Protein AF-A0A0V1G1T4-F1 (afdb_monomer)

Structure (mmCIF, N/CA/C/O backbone):
data_AF-A0A0V1G1T4-F1
#
_entry.id   AF-A0A0V1G1T4-F1
#
loop_
_atom_site.group_PDB
_atom_site.id
_atom_site.type_symbol
_atom_site.label_atom_id
_atom_site.label_alt_id
_atom_site.label_comp_id
_atom_site.label_asym_id
_atom_site.label_entity_id
_atom_site.label_seq_id
_atom_site.pdbx_PDB_ins_code
_atom_site.Cartn_x
_atom_site.Cartn_y
_atom_site.Cartn_z
_atom_site.occupancy
_atom_site.B_iso_or_equiv
_atom_site.auth_seq_id
_atom_site.auth_comp_id
_atom_site.auth_asym_id
_atom_site.auth_atom_id
_atom_site.pdbx_PDB_model_num
ATOM 1 N N . MET A 1 1 ? -15.517 -6.014 -22.931 1.00 32.91 1 MET A N 1
ATOM 2 C CA . MET A 1 1 ? -14.103 -5.601 -23.048 1.00 32.91 1 MET A CA 1
ATOM 3 C C . MET A 1 1 ? -13.660 -5.221 -21.646 1.00 32.91 1 MET A C 1
ATOM 5 O O . MET A 1 1 ? -14.160 -4.240 -21.117 1.00 32.91 1 MET A O 1
ATOM 9 N N . GLN A 1 2 ? -12.909 -6.099 -20.985 1.00 43.91 2 GLN A N 1
ATOM 10 C CA . GLN A 1 2 ? -12.588 -5.994 -19.559 1.00 43.91 2 GLN A CA 1
ATOM 11 C C . GLN A 1 2 ? -11.430 -5.001 -19.410 1.00 43.91 2 GLN A C 1
ATOM 13 O O . GLN A 1 2 ? -10.362 -5.218 -19.978 1.00 43.91 2 GLN A O 1
ATOM 18 N N . LEU A 1 3 ? -11.676 -3.860 -18.762 1.00 47.34 3 LEU A N 1
ATOM 19 C CA . LEU A 1 3 ? -10.659 -2.831 -18.551 1.00 47.34 3 LEU A CA 1
ATOM 20 C C . LEU A 1 3 ? -9.730 -3.281 -17.422 1.00 47.34 3 LEU A C 1
ATOM 22 O O . LEU A 1 3 ? -10.112 -3.244 -16.257 1.00 47.34 3 LEU A O 1
ATOM 26 N N . PHE A 1 4 ? -8.510 -3.684 -17.769 1.00 53.72 4 PHE A N 1
ATOM 27 C CA . PHE A 1 4 ? -7.406 -3.692 -16.816 1.00 53.72 4 PHE A CA 1
ATOM 28 C C . PHE A 1 4 ? -7.151 -2.244 -16.399 1.00 53.72 4 PHE A C 1
ATOM 30 O O . PHE A 1 4 ? -6.792 -1.419 -17.243 1.00 53.72 4 PHE A O 1
ATOM 37 N N . ILE A 1 5 ? -7.347 -1.916 -15.123 1.00 62.19 5 ILE A N 1
ATOM 38 C CA . ILE A 1 5 ? -6.877 -0.636 -14.597 1.00 62.19 5 ILE A CA 1
ATOM 39 C C . ILE A 1 5 ? -5.450 -0.873 -14.125 1.00 62.19 5 ILE A C 1
ATOM 41 O O . ILE A 1 5 ? -5.195 -1.369 -13.028 1.00 62.19 5 ILE A O 1
ATOM 45 N N . VAL A 1 6 ? -4.511 -0.578 -15.017 1.00 62.75 6 VAL A N 1
ATOM 46 C CA . VAL A 1 6 ? -3.093 -0.546 -14.676 1.00 62.75 6 VAL A CA 1
ATOM 47 C C . VAL A 1 6 ? -2.894 0.658 -13.764 1.00 62.75 6 VAL A C 1
ATOM 49 O O . VAL A 1 6 ? -2.976 1.784 -14.240 1.00 62.75 6 VAL A O 1
ATOM 52 N N . CYS A 1 7 ? -2.676 0.420 -12.469 1.00 63.66 7 CYS A N 1
ATOM 53 C CA . CYS A 1 7 ? -2.304 1.491 -11.548 1.00 63.66 7 CYS A CA 1
ATOM 54 C C . CYS A 1 7 ? -0.885 1.958 -11.874 1.00 63.66 7 CYS A C 1
ATOM 56 O O . CYS A 1 7 ? -0.677 3.114 -12.197 1.00 63.66 7 CYS A O 1
ATOM 58 N N . SER A 1 8 ? 0.107 1.070 -11.910 1.00 61.53 8 SER A N 1
ATOM 59 C CA . SER A 1 8 ? 1.464 1.493 -12.261 1.00 61.53 8 SER A CA 1
ATOM 60 C C . SER A 1 8 ? 1.676 1.525 -13.775 1.00 61.53 8 SER A C 1
ATOM 62 O O . SER A 1 8 ? 2.069 0.522 -14.379 1.00 61.53 8 SER A O 1
ATOM 64 N N . ILE A 1 9 ? 1.501 2.689 -14.411 1.00 57.66 9 ILE A N 1
ATOM 65 C CA . ILE A 1 9 ? 2.078 2.915 -15.743 1.00 57.66 9 ILE A CA 1
ATOM 66 C C . ILE A 1 9 ? 3.602 2.768 -15.614 1.00 57.66 9 ILE A C 1
ATOM 68 O O . ILE A 1 9 ? 4.255 3.403 -14.793 1.00 57.66 9 ILE A O 1
ATOM 72 N N . HIS A 1 10 ? 4.158 1.841 -16.387 1.00 55.09 10 HIS A N 1
ATOM 73 C CA . HIS A 1 10 ? 5.501 1.276 -16.263 1.00 55.09 10 HIS A CA 1
ATOM 74 C C . HIS A 1 10 ? 6.632 2.329 -16.143 1.00 55.09 10 HIS A C 1
ATOM 76 O O . HIS A 1 10 ? 7.182 2.783 -17.148 1.00 55.09 10 HIS A O 1
ATOM 82 N N . PHE A 1 11 ? 7.057 2.669 -14.919 1.00 54.16 11 PHE A N 1
ATOM 83 C CA . PHE A 1 11 ? 8.245 3.501 -14.688 1.00 54.16 11 PHE A CA 1
ATOM 84 C C . PHE A 1 11 ? 9.503 2.632 -14.562 1.00 54.16 11 PHE A C 1
ATOM 86 O O . PHE A 1 11 ? 9.773 1.993 -13.546 1.00 54.16 11 PHE A O 1
ATOM 93 N N . LYS A 1 12 ? 10.309 2.635 -15.626 1.00 54.47 12 LYS A N 1
ATOM 94 C CA . LYS A 1 12 ? 11.560 1.876 -15.817 1.00 54.47 12 LYS A CA 1
ATOM 95 C C . LYS A 1 12 ? 12.740 2.230 -14.876 1.00 54.47 12 LYS A C 1
ATOM 97 O O . LYS A 1 12 ? 13.877 1.916 -15.210 1.00 54.47 12 LYS A O 1
ATOM 102 N N . HIS A 1 13 ? 12.540 2.852 -13.710 1.00 61.06 13 HIS A N 1
ATOM 103 C CA . HIS A 1 13 ? 13.627 3.582 -13.024 1.00 61.06 13 HIS A CA 1
ATOM 104 C C . HIS A 1 13 ? 13.811 3.337 -11.515 1.00 61.06 13 HIS A C 1
ATOM 106 O O . HIS A 1 13 ? 14.159 4.268 -10.801 1.00 61.06 13 HIS A O 1
ATOM 112 N N . ARG A 1 14 ? 13.645 2.107 -11.007 1.00 72.56 14 ARG A N 1
ATOM 113 C CA . ARG A 1 14 ? 13.971 1.784 -9.594 1.00 72.56 14 ARG A CA 1
ATOM 114 C C . ARG A 1 14 ? 14.591 0.394 -9.380 1.00 72.56 14 ARG A C 1
ATOM 116 O O . ARG A 1 14 ? 14.329 -0.251 -8.372 1.00 72.56 14 ARG A O 1
ATOM 123 N N . GLN A 1 15 ? 15.392 -0.104 -10.328 1.00 77.88 15 GLN A N 1
ATOM 124 C CA . GLN A 1 15 ? 15.970 -1.460 -10.227 1.00 77.88 15 GLN A CA 1
ATOM 125 C C . GLN A 1 15 ? 16.774 -1.670 -8.934 1.00 77.88 15 GLN A C 1
ATOM 127 O O . GLN A 1 15 ? 16.654 -2.723 -8.314 1.00 77.88 15 GLN A O 1
ATOM 132 N N . ASP A 1 16 ? 17.515 -0.654 -8.486 1.00 83.94 16 ASP A N 1
ATOM 133 C CA . ASP A 1 16 ? 18.298 -0.737 -7.251 1.00 83.94 16 ASP A CA 1
ATOM 134 C C . ASP A 1 16 ? 17.414 -0.814 -5.998 1.00 83.94 16 ASP A C 1
ATOM 136 O O . ASP A 1 16 ? 17.660 -1.648 -5.128 1.00 83.94 16 ASP A O 1
ATOM 140 N N . GLU A 1 17 ? 16.345 -0.009 -5.926 1.00 85.44 17 GLU A N 1
ATOM 141 C CA . GLU A 1 17 ? 15.393 -0.030 -4.802 1.00 85.44 17 GLU A CA 1
ATOM 142 C C . GLU A 1 17 ? 14.603 -1.346 -4.745 1.00 85.44 17 GLU A C 1
ATOM 144 O O . GLU A 1 17 ? 14.209 -1.777 -3.664 1.00 85.44 17 GLU A O 1
ATOM 149 N N . ARG A 1 18 ? 14.409 -1.996 -5.900 1.00 87.69 18 ARG A N 1
ATOM 150 C CA . ARG A 1 18 ? 13.673 -3.260 -6.042 1.00 87.69 18 ARG A CA 1
ATOM 151 C C . ARG A 1 18 ? 14.523 -4.512 -5.854 1.00 87.69 18 ARG A C 1
ATOM 153 O O . ARG A 1 18 ? 13.981 -5.590 -5.631 1.00 87.69 18 ARG A O 1
ATOM 160 N N . ARG A 1 19 ? 15.853 -4.394 -5.931 1.00 87.06 19 ARG A N 1
ATOM 161 C CA . ARG A 1 19 ? 16.786 -5.532 -6.017 1.00 87.06 19 ARG A CA 1
ATOM 162 C C . ARG A 1 19 ? 16.606 -6.579 -4.916 1.00 87.06 19 ARG A C 1
ATOM 164 O O . ARG A 1 19 ? 16.826 -7.759 -5.164 1.00 87.06 19 ARG A O 1
ATOM 171 N N . ASN A 1 20 ? 16.243 -6.139 -3.714 1.00 90.62 20 ASN A N 1
ATOM 172 C CA . ASN A 1 20 ? 16.116 -6.992 -2.533 1.00 90.62 20 ASN A CA 1
ATOM 173 C C . ASN A 1 20 ? 14.673 -7.079 -2.022 1.00 90.62 20 ASN A C 1
ATOM 175 O O . ASN A 1 20 ? 14.472 -7.444 -0.864 1.00 90.62 20 ASN A O 1
ATOM 179 N N . ASN A 1 21 ? 13.683 -6.692 -2.828 1.00 93.62 21 ASN A N 1
ATOM 180 C CA . ASN A 1 21 ? 12.282 -6.791 -2.439 1.00 93.62 21 ASN A CA 1
ATOM 181 C C . ASN A 1 21 ? 11.832 -8.262 -2.403 1.00 93.62 21 ASN A C 1
ATOM 183 O O . ASN A 1 21 ? 12.334 -9.082 -3.178 1.00 93.62 21 ASN A O 1
ATOM 187 N N . PRO A 1 22 ? 10.900 -8.624 -1.506 1.00 95.06 22 PRO A N 1
ATOM 188 C CA . PRO A 1 22 ? 10.236 -9.918 -1.573 1.00 95.06 22 PRO A CA 1
ATOM 189 C C . PRO A 1 22 ? 9.440 -10.071 -2.885 1.00 95.06 22 PRO A C 1
ATOM 191 O O . PRO A 1 22 ? 9.118 -9.069 -3.533 1.00 95.06 22 PRO A O 1
ATOM 194 N N . PRO A 1 23 ? 9.074 -11.310 -3.263 1.00 92.56 23 PRO A N 1
ATOM 195 C CA . PRO A 1 23 ? 8.145 -11.542 -4.361 1.00 92.56 23 PRO A CA 1
ATOM 196 C C . PRO A 1 23 ? 6.834 -10.756 -4.176 1.00 92.56 23 PRO A C 1
ATOM 198 O O . PRO A 1 23 ? 6.389 -10.583 -3.034 1.00 92.56 23 PRO A O 1
ATOM 201 N N . PRO A 1 24 ? 6.200 -10.296 -5.270 1.00 92.88 24 PRO A N 1
ATOM 202 C CA . PRO A 1 24 ? 4.901 -9.643 -5.195 1.00 92.88 24 PRO A CA 1
ATOM 203 C C . PRO A 1 24 ? 3.835 -10.524 -4.533 1.00 92.88 24 PRO A C 1
ATOM 205 O O . PRO A 1 24 ? 3.856 -11.745 -4.666 1.00 92.88 24 PRO A O 1
ATOM 208 N N . ILE A 1 25 ? 2.887 -9.893 -3.841 1.00 94.06 25 ILE A N 1
ATOM 209 C CA . ILE A 1 25 ? 1.821 -10.564 -3.086 1.00 94.06 25 ILE A CA 1
ATOM 210 C C . ILE A 1 25 ? 0.462 -10.185 -3.671 1.00 94.06 25 ILE A C 1
ATOM 212 O O . ILE A 1 25 ? 0.213 -9.019 -3.989 1.00 94.06 25 ILE A O 1
ATOM 216 N N . ARG A 1 26 ? -0.429 -11.173 -3.779 1.00 93.31 26 ARG A N 1
ATOM 217 C CA . ARG A 1 26 ? -1.810 -11.012 -4.244 1.00 93.31 26 ARG A CA 1
ATOM 218 C C . ARG A 1 26 ? -2.757 -10.729 -3.082 1.00 93.31 26 ARG A C 1
ATOM 220 O O . ARG A 1 26 ? -2.683 -11.376 -2.043 1.00 93.31 26 ARG A O 1
ATOM 227 N N . TYR A 1 27 ? -3.682 -9.797 -3.285 1.00 94.50 27 TYR A N 1
ATOM 228 C CA . TYR A 1 27 ? -4.760 -9.487 -2.349 1.00 94.50 27 TYR A CA 1
ATOM 229 C C . TYR A 1 27 ? -6.100 -9.480 -3.080 1.00 94.50 27 TYR A C 1
ATOM 231 O O . TYR A 1 27 ? -6.307 -8.638 -3.953 1.00 94.50 27 TYR A O 1
ATOM 239 N N . TYR A 1 28 ? -7.027 -10.363 -2.697 1.00 93.94 28 TYR A N 1
ATOM 240 C CA . TYR A 1 28 ? -8.402 -10.293 -3.186 1.00 93.94 28 TYR A CA 1
ATOM 241 C C . TYR A 1 28 ? -9.191 -9.219 -2.425 1.00 93.94 28 TYR A C 1
ATOM 243 O O . TYR A 1 28 ? -9.290 -9.247 -1.190 1.00 93.94 28 TYR A O 1
ATOM 251 N N . LEU A 1 29 ? -9.761 -8.280 -3.178 1.00 94.00 29 LEU A N 1
ATOM 252 C CA . LEU A 1 29 ? -10.644 -7.212 -2.724 1.00 94.00 29 LEU A CA 1
ATOM 253 C C . LEU A 1 29 ? -12.092 -7.610 -3.022 1.00 94.00 29 LEU A C 1
ATOM 255 O O . LEU A 1 29 ? -12.611 -7.415 -4.125 1.00 94.00 29 LEU A O 1
ATOM 259 N N . LYS A 1 30 ? -12.748 -8.198 -2.018 1.00 91.56 30 LYS A N 1
ATOM 260 C CA . LYS A 1 30 ? -14.092 -8.783 -2.133 1.00 91.56 30 LYS A CA 1
ATOM 261 C C . LYS A 1 30 ? -15.148 -7.765 -2.565 1.00 91.56 30 LYS A C 1
ATOM 263 O O . LYS A 1 30 ? -16.107 -8.134 -3.233 1.00 91.56 30 LYS A O 1
ATOM 268 N N . GLU A 1 31 ? -14.979 -6.511 -2.167 1.00 91.62 31 GLU A N 1
ATOM 269 C CA . GLU A 1 31 ? -15.903 -5.407 -2.412 1.00 91.62 31 GLU A CA 1
ATOM 270 C C . GLU A 1 31 ? -16.085 -5.120 -3.908 1.00 91.62 31 GLU A C 1
ATOM 272 O O . GLU A 1 31 ? -17.169 -4.713 -4.318 1.00 91.62 31 GLU A O 1
ATOM 277 N N . ILE A 1 32 ? -15.041 -5.351 -4.711 1.00 91.12 32 ILE A N 1
ATOM 278 C CA . ILE A 1 32 ? -15.007 -5.030 -6.148 1.00 91.12 32 ILE A CA 1
ATOM 279 C C . ILE A 1 32 ? -14.700 -6.238 -7.042 1.00 91.12 32 ILE A C 1
ATOM 281 O O . ILE A 1 32 ? -14.704 -6.105 -8.265 1.00 91.12 32 ILE A O 1
ATOM 285 N N . GLY A 1 33 ? -14.476 -7.418 -6.454 1.00 91.56 33 GLY A N 1
ATOM 286 C CA . GLY A 1 33 ? -14.191 -8.641 -7.208 1.00 91.56 33 GLY A CA 1
ATOM 287 C C . GLY A 1 33 ? -12.876 -8.553 -7.982 1.00 91.56 33 GLY A C 1
ATOM 288 O O . GLY A 1 33 ? -12.801 -8.983 -9.130 1.00 91.56 33 GLY A O 1
ATOM 289 N N . GLU A 1 34 ? -11.854 -7.945 -7.380 1.00 92.44 34 GLU A N 1
ATOM 290 C CA . GLU A 1 34 ? -10.542 -7.777 -8.004 1.00 92.44 34 GLU A CA 1
ATOM 291 C C . GLU A 1 34 ? -9.434 -8.401 -7.165 1.00 92.44 34 GLU A C 1
ATOM 293 O O . GLU A 1 34 ? -9.523 -8.485 -5.941 1.00 92.44 34 GLU A O 1
ATOM 298 N N . ILE A 1 35 ? -8.357 -8.790 -7.833 1.00 92.56 35 ILE A N 1
ATOM 299 C CA . ILE A 1 35 ? -7.087 -9.149 -7.217 1.00 92.56 35 ILE A CA 1
ATOM 300 C C . ILE A 1 35 ? -6.115 -8.031 -7.527 1.00 92.56 35 ILE A C 1
ATOM 302 O O . ILE A 1 35 ? -5.913 -7.686 -8.689 1.00 92.56 35 ILE A O 1
ATOM 306 N N . CYS A 1 36 ? -5.486 -7.496 -6.492 1.00 92.38 36 CYS A N 1
ATOM 307 C CA . CYS A 1 36 ? -4.393 -6.553 -6.639 1.00 92.38 36 CYS A CA 1
ATOM 308 C C 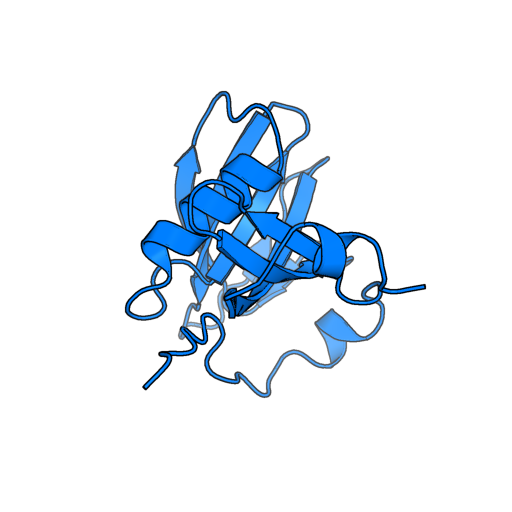. CYS A 1 36 ? -3.065 -7.249 -6.360 1.00 92.38 36 CYS A C 1
ATOM 310 O O . CYS A 1 36 ? -2.917 -7.928 -5.341 1.00 92.38 36 CYS A O 1
ATOM 312 N N . VAL A 1 37 ? -2.095 -7.054 -7.252 1.00 92.00 37 VAL A N 1
ATOM 313 C CA . VAL A 1 37 ? -0.722 -7.536 -7.086 1.00 92.00 37 VAL A CA 1
ATOM 314 C C . VAL A 1 37 ? 0.140 -6.389 -6.592 1.00 92.00 37 VAL A C 1
ATOM 316 O O . VAL A 1 37 ? 0.249 -5.350 -7.246 1.00 92.00 37 VAL A O 1
ATOM 319 N N . LEU A 1 38 ? 0.735 -6.570 -5.418 1.00 93.69 38 LEU A N 1
ATOM 320 C CA . LEU A 1 38 ? 1.524 -5.548 -4.746 1.00 93.69 38 LEU A CA 1
ATOM 321 C C . LEU A 1 38 ? 2.977 -5.967 -4.618 1.00 93.69 38 LEU A C 1
ATOM 323 O O . LEU A 1 38 ? 3.276 -7.102 -4.262 1.00 93.69 38 LEU A O 1
ATOM 327 N N . GLU A 1 39 ? 3.876 -5.015 -4.816 1.00 93.88 39 GLU A N 1
ATOM 328 C CA . GLU A 1 39 ? 5.284 -5.164 -4.483 1.00 93.88 39 GLU A CA 1
ATOM 329 C C . GLU A 1 39 ? 5.592 -4.441 -3.174 1.00 93.88 39 GLU A C 1
ATOM 331 O O . GLU A 1 39 ? 5.398 -3.230 -3.059 1.00 93.88 39 GLU A O 1
ATOM 336 N N . PHE A 1 40 ? 6.102 -5.180 -2.191 1.00 95.69 40 PHE A N 1
ATOM 337 C CA . PHE A 1 40 ? 6.555 -4.611 -0.926 1.00 95.69 40 PHE A CA 1
ATOM 338 C C . PHE A 1 40 ? 8.013 -4.184 -1.022 1.00 95.69 40 PHE A C 1
ATOM 340 O O . PHE A 1 40 ? 8.832 -4.899 -1.593 1.00 95.69 40 PHE A O 1
ATOM 347 N N . TYR A 1 41 ? 8.341 -3.042 -0.421 1.00 95.06 41 TYR A N 1
ATOM 348 C CA . TYR A 1 41 ? 9.701 -2.513 -0.442 1.00 95.06 41 TYR A CA 1
ATOM 349 C C . TYR A 1 41 ? 10.415 -2.718 0.892 1.00 95.06 41 TYR A C 1
ATOM 351 O O . TYR A 1 41 ? 9.879 -2.397 1.952 1.00 95.06 41 TYR A O 1
ATOM 359 N N . ASN A 1 42 ? 11.661 -3.193 0.820 1.00 94.12 42 ASN A N 1
ATOM 360 C CA . ASN A 1 42 ? 12.561 -3.263 1.977 1.00 94.12 42 ASN A CA 1
ATOM 361 C C . ASN A 1 42 ? 13.30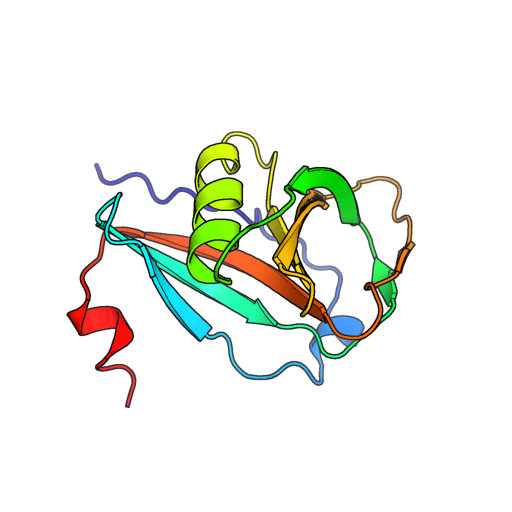0 -1.936 2.234 1.00 94.12 42 ASN A C 1
ATOM 363 O O . ASN A 1 42 ? 13.731 -1.676 3.358 1.00 94.12 42 ASN A O 1
ATOM 367 N N . SER A 1 43 ? 13.464 -1.097 1.205 1.00 93.19 43 SER A N 1
ATOM 368 C CA . SER A 1 43 ? 14.106 0.215 1.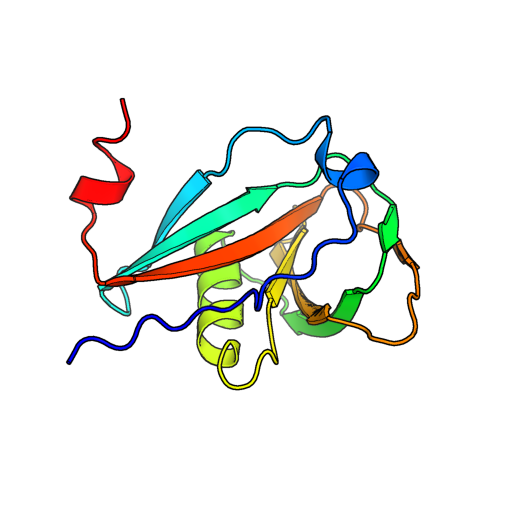344 1.00 93.19 43 SER A CA 1
ATOM 369 C C . SER A 1 43 ? 13.237 1.182 2.152 1.00 93.19 43 SER A C 1
ATOM 371 O O . SER A 1 43 ? 12.018 1.231 1.995 1.00 93.19 43 SER A O 1
ATOM 373 N N . THR A 1 44 ? 13.877 2.000 2.987 1.00 93.62 44 THR A N 1
ATOM 374 C CA . THR A 1 44 ? 13.216 3.067 3.754 1.00 93.62 44 THR A CA 1
ATOM 375 C C . THR A 1 44 ? 13.243 4.423 3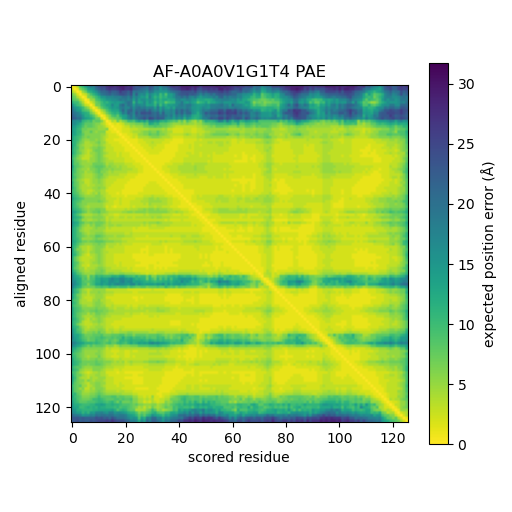.053 1.00 93.62 44 THR A C 1
ATOM 377 O O . THR A 1 44 ? 12.566 5.349 3.495 1.00 93.62 44 THR A O 1
ATOM 380 N N . GLN A 1 45 ? 14.004 4.547 1.964 1.00 93.12 45 GLN A N 1
ATOM 381 C CA . GLN A 1 45 ? 14.102 5.745 1.136 1.00 93.12 45 GLN A CA 1
ATOM 382 C C . GLN A 1 45 ? 13.729 5.368 -0.290 1.00 93.12 45 GLN A C 1
ATOM 384 O O . GLN A 1 45 ? 14.407 4.547 -0.911 1.00 93.12 45 GLN A O 1
ATOM 389 N N . LEU A 1 46 ? 12.632 5.940 -0.775 1.00 92.56 46 LEU A N 1
ATOM 390 C CA . LEU A 1 46 ? 12.040 5.582 -2.059 1.00 92.56 46 LEU A CA 1
ATOM 391 C C . LEU A 1 46 ? 11.920 6.812 -2.941 1.00 92.56 46 LEU A C 1
ATOM 393 O O . LEU A 1 46 ? 11.373 7.835 -2.520 1.00 92.56 46 LEU A O 1
ATOM 397 N N . SER A 1 47 ? 12.431 6.730 -4.162 1.00 89.69 47 SER A N 1
ATOM 398 C CA . SER A 1 47 ? 12.381 7.853 -5.091 1.00 89.69 47 SER A CA 1
ATOM 399 C C . SER A 1 47 ? 11.011 7.990 -5.758 1.00 89.69 47 SER A C 1
ATOM 401 O O . SER A 1 47 ? 10.300 7.014 -6.017 1.00 89.69 47 SER A O 1
ATOM 403 N N . ALA A 1 48 ? 10.657 9.236 -6.081 1.00 87.62 48 ALA A N 1
ATOM 404 C CA . ALA A 1 48 ? 9.502 9.581 -6.904 1.00 87.62 48 ALA A CA 1
ATOM 405 C C . ALA A 1 48 ? 8.141 9.162 -6.313 1.00 87.62 48 ALA A C 1
ATOM 407 O O . ALA A 1 48 ? 7.223 8.804 -7.051 1.00 87.62 48 ALA A O 1
ATOM 408 N N . PHE A 1 49 ? 7.980 9.281 -4.992 1.00 90.81 49 PHE A N 1
ATOM 409 C CA . PHE A 1 49 ? 6.680 9.169 -4.325 1.00 90.81 49 PHE A CA 1
ATOM 410 C C . PHE A 1 49 ? 6.322 10.450 -3.575 1.00 90.81 49 PHE A C 1
ATOM 412 O O . PHE A 1 49 ? 7.182 11.117 -3.000 1.00 90.81 49 PHE A O 1
ATOM 419 N N . ASN A 1 50 ? 5.036 10.798 -3.573 1.00 91.38 50 ASN A N 1
ATOM 420 C CA . ASN A 1 50 ? 4.506 11.907 -2.786 1.00 91.38 50 ASN A CA 1
ATOM 421 C C . ASN A 1 50 ? 3.234 11.472 -2.043 1.00 91.38 50 ASN A C 1
ATOM 423 O O . ASN A 1 50 ? 2.333 10.932 -2.690 1.00 91.38 50 ASN A O 1
ATOM 427 N N . PRO A 1 51 ? 3.124 11.720 -0.724 1.00 94.00 51 PRO A N 1
ATOM 428 C CA . PRO A 1 51 ? 1.896 11.457 0.010 1.00 94.00 51 PRO A CA 1
ATOM 429 C C . PRO A 1 51 ? 0.772 12.380 -0.471 1.00 94.00 51 PRO A C 1
ATOM 431 O O . PRO A 1 51 ? 0.995 13.552 -0.778 1.00 94.00 51 PRO A O 1
ATOM 434 N N . ILE A 1 52 ? -0.433 11.831 -0.534 1.00 93.00 52 ILE A N 1
ATOM 435 C CA . ILE A 1 52 ? -1.660 12.525 -0.937 1.00 93.00 52 ILE A CA 1
ATOM 436 C C . ILE A 1 52 ? -2.520 12.774 0.298 1.00 93.00 52 ILE A C 1
ATOM 438 O O . ILE A 1 52 ? -2.954 13.890 0.558 1.00 93.00 52 ILE A O 1
ATOM 442 N N . GLU A 1 53 ? -2.723 11.710 1.072 1.00 94.75 53 GLU A N 1
ATOM 443 C CA . GLU A 1 53 ? -3.643 11.638 2.197 1.00 94.75 53 GLU A CA 1
ATOM 444 C C . GLU A 1 53 ? -3.111 10.629 3.222 1.00 94.75 53 GLU A C 1
ATOM 446 O O . GLU A 1 53 ? -2.405 9.679 2.873 1.00 94.75 53 GLU A O 1
ATOM 451 N N . THR A 1 54 ? -3.431 10.832 4.502 1.00 97.38 54 THR A N 1
ATOM 452 C CA . THR A 1 54 ? -3.272 9.809 5.543 1.00 97.38 54 THR A CA 1
ATOM 453 C C . THR A 1 54 ? -4.627 9.534 6.179 1.00 97.38 54 THR A C 1
ATOM 455 O O . THR A 1 54 ? -5.207 10.414 6.805 1.00 97.38 54 THR A O 1
ATOM 458 N N . LEU A 1 55 ? -5.101 8.303 6.021 1.00 97.81 55 LEU A N 1
ATOM 459 C CA . LEU A 1 55 ? -6.297 7.774 6.658 1.00 97.81 55 LEU A CA 1
ATOM 460 C C . LEU A 1 55 ? -5.931 7.220 8.039 1.00 97.81 55 LEU A C 1
ATOM 462 O O . LEU A 1 55 ? -4.961 6.468 8.184 1.00 97.81 55 LEU A O 1
ATOM 466 N N . GLU A 1 56 ? -6.730 7.566 9.041 1.00 97.62 56 GLU A N 1
ATOM 467 C CA . GLU A 1 56 ? -6.587 7.097 10.421 1.00 97.62 56 GLU A CA 1
ATOM 468 C C . GLU A 1 56 ? -7.531 5.918 10.699 1.00 97.62 56 GLU A C 1
ATOM 470 O O . GLU A 1 56 ? -8.575 5.783 10.063 1.00 97.62 56 GLU A O 1
ATOM 475 N N . ASN A 1 57 ? -7.193 5.084 11.688 1.00 97.19 57 ASN A N 1
ATOM 476 C CA . ASN A 1 57 ? -8.017 3.954 12.144 1.00 97.19 57 ASN A CA 1
ATOM 477 C C . ASN A 1 57 ? -8.387 2.935 11.043 1.00 97.19 57 ASN A C 1
ATOM 479 O O . ASN A 1 57 ? -9.453 2.322 11.080 1.00 97.19 57 ASN A O 1
ATOM 483 N N . VAL A 1 58 ? -7.503 2.721 10.067 1.00 97.75 58 VAL A N 1
ATOM 484 C CA . VAL A 1 58 ? -7.675 1.704 9.024 1.00 97.75 58 VAL A CA 1
ATOM 485 C C . VAL A 1 58 ? -7.335 0.333 9.603 1.00 97.75 58 VAL A C 1
ATOM 487 O O . VAL A 1 58 ? -6.179 0.053 9.894 1.00 97.75 58 VAL A O 1
ATOM 490 N N . GLU A 1 59 ? -8.340 -0.523 9.788 1.00 95.38 59 GLU A N 1
ATOM 491 C CA . GLU A 1 59 ? -8.215 -1.782 10.543 1.00 95.38 59 GLU A CA 1
ATOM 492 C C . GLU A 1 59 ? -7.173 -2.764 9.994 1.00 95.38 59 GLU A C 1
ATOM 494 O O . GLU A 1 59 ? -6.513 -3.469 10.762 1.00 95.38 59 GLU A O 1
ATOM 499 N N . ASN A 1 60 ? -7.029 -2.841 8.672 1.00 94.75 60 ASN A N 1
ATOM 500 C CA . ASN A 1 60 ? -6.132 -3.791 8.031 1.00 94.75 60 ASN A CA 1
ATOM 501 C C . ASN A 1 60 ? -5.562 -3.248 6.715 1.00 94.75 60 ASN A C 1
ATOM 503 O O . ASN A 1 60 ? -6.086 -2.310 6.111 1.00 94.75 60 ASN A O 1
ATOM 507 N N . ILE A 1 61 ? -4.486 -3.886 6.249 1.00 95.88 61 ILE A N 1
ATOM 508 C CA . ILE A 1 61 ? -3.822 -3.484 5.010 1.00 95.88 61 ILE A CA 1
ATOM 509 C C . ILE A 1 61 ? -4.732 -3.652 3.785 1.00 95.88 61 ILE A C 1
ATOM 511 O O . ILE A 1 61 ? -4.696 -2.786 2.922 1.00 95.88 61 ILE A O 1
ATOM 515 N N . LYS A 1 62 ? -5.615 -4.669 3.729 1.00 96.19 62 LYS A N 1
ATOM 516 C CA . LYS A 1 62 ? -6.566 -4.846 2.609 1.00 96.19 62 LYS A CA 1
ATOM 517 C C . LYS A 1 62 ? -7.468 -3.616 2.442 1.00 96.19 62 LYS A C 1
ATOM 519 O O . LYS A 1 62 ? -7.642 -3.148 1.324 1.00 96.19 62 LYS A O 1
ATOM 524 N N . SER A 1 63 ? -7.949 -3.022 3.535 1.00 96.75 63 SER A N 1
ATOM 525 C CA . SER A 1 63 ? -8.727 -1.776 3.503 1.00 96.75 63 SER A CA 1
ATOM 526 C C . SER A 1 63 ? -7.912 -0.578 3.000 1.00 96.75 63 SER A C 1
ATOM 528 O O . SER A 1 63 ? -8.446 0.272 2.293 1.00 96.75 63 SER A O 1
ATOM 530 N N . CYS A 1 64 ? -6.614 -0.522 3.314 1.00 97.69 64 CYS A N 1
ATOM 531 C CA . CYS A 1 64 ? -5.703 0.501 2.791 1.00 97.69 64 CYS A CA 1
ATOM 532 C C . CYS A 1 64 ? -5.473 0.341 1.274 1.00 97.69 64 CYS A C 1
ATOM 534 O O . CYS A 1 64 ? -5.530 1.318 0.528 1.00 97.69 64 CYS A O 1
ATOM 536 N N . ILE A 1 65 ? -5.285 -0.900 0.811 1.00 96.19 65 ILE A N 1
ATOM 537 C CA . ILE A 1 65 ? -5.150 -1.245 -0.613 1.00 96.19 65 ILE A CA 1
ATOM 538 C C . ILE A 1 65 ? -6.427 -0.872 -1.365 1.00 96.19 65 ILE A C 1
ATOM 540 O O . ILE A 1 65 ? -6.356 -0.206 -2.393 1.00 96.19 65 ILE A O 1
ATOM 544 N N . TYR A 1 66 ? -7.589 -1.243 -0.823 1.00 95.56 66 TYR A N 1
ATOM 545 C CA . TYR A 1 66 ? -8.889 -0.885 -1.380 1.00 95.56 66 TYR A CA 1
ATOM 546 C C . TYR A 1 66 ? -9.045 0.633 -1.521 1.00 95.56 66 TYR A C 1
ATOM 548 O O . TYR A 1 66 ? -9.373 1.113 -2.603 1.00 95.56 66 TYR A O 1
ATOM 556 N N . ALA A 1 67 ? -8.726 1.406 -0.477 1.00 94.94 67 ALA A N 1
ATOM 557 C CA . ALA A 1 67 ? -8.795 2.866 -0.534 1.00 94.94 67 ALA A CA 1
ATOM 558 C C . ALA A 1 67 ? -7.907 3.454 -1.645 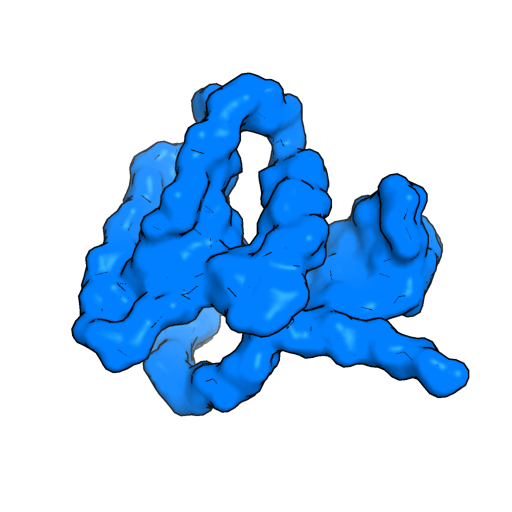1.00 94.94 67 ALA A C 1
ATOM 560 O O . ALA A 1 67 ? -8.354 4.322 -2.394 1.00 94.94 67 ALA A O 1
ATOM 561 N N . CYS A 1 68 ? -6.680 2.945 -1.801 1.00 94.75 68 CYS A N 1
ATOM 562 C CA . CYS A 1 68 ? -5.800 3.352 -2.895 1.00 94.75 68 CYS A CA 1
ATOM 563 C C . CYS A 1 68 ? -6.374 2.959 -4.264 1.00 94.75 68 CYS A C 1
ATOM 565 O O . CYS A 1 68 ? -6.401 3.771 -5.184 1.00 94.75 68 CYS A O 1
ATOM 567 N N . ARG A 1 69 ? -6.907 1.740 -4.392 1.00 92.50 69 ARG A N 1
ATOM 568 C CA . ARG A 1 69 ? -7.478 1.220 -5.639 1.00 92.50 69 ARG A CA 1
ATOM 569 C C . ARG A 1 69 ? -8.677 2.033 -6.133 1.00 92.50 69 ARG A C 1
ATOM 571 O O . ARG A 1 69 ? -8.792 2.257 -7.339 1.00 92.50 69 ARG A O 1
ATOM 578 N N . GLN A 1 70 ? -9.517 2.536 -5.229 1.00 90.38 70 GLN A N 1
ATOM 579 C CA . GLN A 1 70 ? -10.615 3.446 -5.582 1.00 90.38 70 GLN A CA 1
ATOM 580 C C . GLN A 1 70 ? -10.114 4.772 -6.180 1.00 90.38 70 GLN A C 1
ATOM 582 O O . GLN A 1 70 ? -10.826 5.410 -6.951 1.00 90.38 70 GLN A O 1
ATOM 587 N N . GLN A 1 71 ? -8.881 5.169 -5.855 1.00 88.00 71 GLN A N 1
ATOM 588 C CA . GLN A 1 71 ? -8.210 6.369 -6.359 1.00 88.00 71 GLN A CA 1
ATOM 589 C C . GLN A 1 71 ? -7.156 6.051 -7.434 1.00 88.00 71 GLN A C 1
ATOM 591 O O . GLN A 1 71 ? -6.350 6.902 -7.782 1.00 88.00 71 GLN A O 1
ATOM 596 N N . CYS A 1 72 ? -7.117 4.831 -7.966 1.00 79.00 72 CYS A N 1
ATOM 597 C CA . CYS A 1 72 ? -6.121 4.456 -8.974 1.00 79.00 72 CYS A CA 1
ATOM 598 C C . CYS A 1 72 ? -6.456 5.008 -10.379 1.00 79.00 72 CYS A C 1
ATOM 600 O O . CYS A 1 72 ? -5.613 5.009 -11.272 1.00 79.00 72 CYS A O 1
ATOM 602 N N . HIS A 1 73 ? -7.663 5.543 -10.584 1.00 71.69 73 HIS A N 1
ATOM 603 C CA . HIS A 1 73 ? -7.990 6.277 -11.806 1.00 71.69 73 HIS A CA 1
ATOM 604 C C . HIS A 1 73 ? -7.049 7.487 -11.978 1.00 71.69 73 HIS A C 1
ATOM 606 O O . HIS A 1 73 ? -6.813 8.228 -11.026 1.00 71.69 73 HIS A O 1
ATOM 612 N N . GLU A 1 74 ? -6.507 7.669 -13.189 1.00 64.06 74 GLU A N 1
ATOM 613 C CA . GLU A 1 74 ? -5.553 8.743 -13.537 1.00 64.06 74 GLU A CA 1
ATOM 614 C C . GLU A 1 74 ? -4.231 8.732 -12.737 1.00 64.06 74 GLU A C 1
ATOM 616 O O . GLU A 1 74 ? -3.621 9.781 -12.529 1.00 64.06 74 GLU A O 1
ATOM 621 N N . ASP A 1 75 ? -3.777 7.559 -12.280 1.00 66.06 75 ASP A N 1
ATOM 622 C CA . ASP A 1 75 ? -2.538 7.379 -11.504 1.00 66.06 75 ASP A CA 1
ATOM 623 C C . ASP A 1 75 ? -2.509 8.174 -10.188 1.00 66.06 75 ASP A C 1
ATOM 625 O O . ASP A 1 75 ? -1.439 8.525 -9.668 1.00 66.06 75 ASP A O 1
ATOM 629 N N . PHE A 1 76 ? -3.690 8.485 -9.635 1.00 83.56 76 PHE A N 1
ATOM 630 C CA . PHE A 1 76 ? -3.763 9.321 -8.448 1.00 83.56 76 PHE A CA 1
ATOM 631 C C . PHE A 1 76 ? -3.225 8.586 -7.224 1.00 83.56 76 PHE A C 1
ATOM 633 O O . PHE A 1 76 ? -2.373 9.153 -6.563 1.00 83.56 76 PHE A O 1
ATOM 640 N N . CYS A 1 77 ? -3.593 7.329 -6.953 1.00 92.06 77 CYS A N 1
ATOM 641 C CA . CYS A 1 77 ? -2.926 6.500 -5.940 1.00 92.06 77 CYS A CA 1
ATOM 642 C C . CYS A 1 77 ? -2.295 5.241 -6.540 1.00 92.06 77 CYS A C 1
ATOM 644 O O . CYS A 1 77 ? -2.963 4.453 -7.206 1.00 92.06 77 CYS A O 1
ATOM 646 N N . LEU A 1 78 ? -1.008 5.043 -6.248 1.00 91.75 78 LEU A N 1
ATOM 647 C CA . LEU A 1 78 ? -0.175 3.958 -6.778 1.00 91.75 78 LEU A CA 1
ATOM 648 C C . LEU A 1 78 ? 0.525 3.148 -5.691 1.00 91.75 78 LEU A C 1
ATOM 650 O O . LEU A 1 78 ? 0.966 2.029 -5.930 1.00 91.75 78 LEU A O 1
ATOM 654 N N . ALA A 1 79 ? 0.679 3.718 -4.500 1.00 94.69 79 ALA A N 1
ATOM 655 C CA . ALA A 1 79 ? 1.362 3.066 -3.401 1.00 94.69 79 ALA A CA 1
ATOM 656 C C . ALA A 1 79 ? 0.718 3.416 -2.066 1.00 94.69 79 ALA A C 1
ATOM 658 O O . ALA A 1 79 ? 0.053 4.443 -1.908 1.00 94.69 79 ALA A O 1
ATOM 659 N N . ILE A 1 80 ? 0.952 2.551 -1.090 1.00 97.38 80 ILE A N 1
ATOM 660 C CA . ILE A 1 80 ? 0.485 2.703 0.277 1.00 97.38 80 ILE A CA 1
ATOM 661 C C . ILE A 1 80 ? 1.651 2.634 1.255 1.00 97.38 80 ILE A C 1
ATOM 663 O O . ILE A 1 80 ? 2.641 1.937 1.034 1.00 97.38 80 ILE A O 1
ATOM 667 N N . ASN A 1 81 ? 1.500 3.321 2.383 1.00 98.19 81 ASN A N 1
ATOM 668 C CA . ASN A 1 81 ? 2.324 3.109 3.562 1.00 98.19 81 ASN A CA 1
ATOM 669 C C . ASN A 1 81 ? 1.429 2.864 4.785 1.00 98.19 81 ASN A C 1
ATOM 671 O O . ASN A 1 81 ? 0.795 3.798 5.289 1.00 98.19 81 ASN A O 1
ATOM 675 N N . TYR A 1 82 ? 1.370 1.612 5.240 1.00 98.38 82 TYR A N 1
ATOM 676 C CA . TYR A 1 82 ? 0.492 1.157 6.316 1.00 98.38 82 TYR A CA 1
ATOM 677 C C . TYR A 1 82 ? 1.270 0.905 7.611 1.00 98.38 82 TYR A C 1
ATOM 679 O O . TYR A 1 82 ? 2.195 0.094 7.647 1.00 98.38 82 TYR A O 1
ATOM 687 N N . THR A 1 83 ? 0.909 1.589 8.696 1.00 97.31 83 THR A N 1
ATOM 688 C CA . THR A 1 83 ? 1.619 1.507 9.982 1.00 97.31 83 THR A CA 1
ATOM 689 C C . THR A 1 83 ? 0.943 0.545 10.958 1.00 97.31 83 THR A C 1
ATOM 691 O O . THR A 1 83 ? -0.270 0.340 10.917 1.00 97.31 83 THR A O 1
ATOM 694 N N . LYS A 1 84 ? 1.698 0.036 11.943 1.00 94.19 84 LYS A N 1
ATOM 695 C CA . LYS A 1 84 ? 1.125 -0.730 13.071 1.00 94.19 84 LYS A CA 1
ATOM 696 C C . LYS A 1 84 ? 0.083 0.046 13.890 1.00 94.19 84 LYS A C 1
ATOM 698 O O . LYS A 1 84 ? -0.716 -0.571 14.586 1.00 94.19 84 LYS A O 1
ATOM 703 N N . LYS A 1 85 ? 0.073 1.382 13.802 1.00 95.38 85 LYS A N 1
ATOM 704 C CA . LYS A 1 85 ? -0.925 2.257 14.437 1.00 95.38 85 LYS A CA 1
ATOM 705 C C . LYS A 1 85 ? -2.206 2.403 13.607 1.00 95.38 85 LYS A C 1
ATOM 707 O O . LYS A 1 85 ? -2.973 3.320 13.870 1.00 95.38 85 LYS A O 1
ATOM 712 N N . LYS A 1 86 ? -2.432 1.534 12.612 1.00 96.62 86 LYS A N 1
ATOM 713 C CA . LYS A 1 86 ? -3.615 1.576 11.736 1.00 96.62 86 LYS A CA 1
ATOM 714 C C . LYS A 1 86 ? -3.716 2.878 10.930 1.00 96.62 86 LYS A C 1
ATOM 716 O O . LYS A 1 86 ? -4.806 3.346 10.621 1.00 96.62 86 LYS A O 1
ATOM 721 N N . GLN A 1 87 ? -2.572 3.472 10.586 1.00 98.12 87 GLN A N 1
ATOM 722 C CA . GLN A 1 87 ? -2.521 4.627 9.684 1.00 98.12 87 GLN A CA 1
ATOM 723 C C . GLN A 1 87 ? -2.181 4.158 8.277 1.00 98.12 87 GLN A C 1
ATOM 725 O O . GLN A 1 87 ? -1.191 3.449 8.098 1.00 98.12 87 GLN A O 1
ATOM 730 N N . CYS A 1 88 ? -2.951 4.597 7.291 1.00 98.31 88 CYS A N 1
ATOM 731 C CA . CYS A 1 88 ? -2.746 4.298 5.880 1.00 98.31 88 CYS A CA 1
ATOM 732 C C . CYS A 1 88 ? -2.418 5.594 5.142 1.00 98.31 88 CYS A C 1
ATOM 734 O O . CYS A 1 88 ? -3.251 6.486 5.046 1.00 98.31 88 CYS A O 1
ATOM 736 N N . THR A 1 89 ? -1.196 5.724 4.637 1.00 97.81 89 THR A N 1
ATOM 737 C CA . THR A 1 89 ? -0.813 6.865 3.792 1.00 97.81 89 THR A CA 1
ATOM 738 C C . THR A 1 89 ? -0.967 6.457 2.336 1.00 97.81 89 THR A C 1
ATOM 740 O O . THR A 1 89 ? -0.371 5.458 1.945 1.00 97.81 89 THR A O 1
ATOM 743 N N . LEU A 1 90 ? -1.732 7.216 1.555 1.00 96.12 90 LEU A N 1
ATOM 744 C CA . LEU A 1 90 ? -1.893 7.023 0.114 1.00 96.12 90 LEU A CA 1
ATOM 745 C C . LEU A 1 90 ? -0.843 7.847 -0.627 1.00 96.12 90 LEU A C 1
ATOM 747 O O . LEU A 1 90 ? -0.609 9.010 -0.280 1.00 96.12 90 LEU A O 1
ATOM 751 N N . LEU A 1 91 ? -0.186 7.251 -1.619 1.00 94.50 91 LEU A N 1
ATOM 752 C CA . LEU A 1 91 ? 0.922 7.869 -2.338 1.00 94.50 91 LEU A CA 1
ATOM 753 C C . LEU A 1 91 ? 0.732 7.803 -3.846 1.00 94.50 91 LEU A C 1
ATOM 755 O O . LEU A 1 91 ? 0.319 6.785 -4.400 1.00 94.50 91 LEU A O 1
ATOM 759 N N . ARG A 1 92 ? 1.140 8.889 -4.499 1.00 91.00 92 ARG A N 1
ATOM 760 C CA . ARG A 1 92 ? 1.207 9.015 -5.954 1.00 91.00 92 ARG A CA 1
ATOM 761 C C . ARG A 1 92 ? 2.640 9.053 -6.443 1.00 91.00 92 ARG A C 1
ATOM 763 O O . ARG A 1 92 ? 3.552 9.380 -5.675 1.00 91.00 92 ARG A O 1
ATOM 770 N N . HIS A 1 93 ? 2.824 8.824 -7.737 1.00 87.00 93 HIS A N 1
ATOM 771 C CA . HIS A 1 93 ? 4.106 9.077 -8.380 1.00 87.00 93 HIS A CA 1
ATOM 772 C C . HIS A 1 93 ? 4.441 10.579 -8.376 1.00 87.00 93 HIS A C 1
ATOM 774 O O . HIS A 1 93 ? 3.579 11.441 -8.561 1.00 87.00 93 HIS A O 1
ATOM 780 N N . ASN A 1 94 ? 5.715 10.903 -8.168 1.00 82.69 94 ASN A N 1
ATOM 781 C CA . ASN A 1 94 ? 6.225 12.267 -8.144 1.00 82.69 94 ASN A CA 1
ATOM 782 C C . ASN A 1 94 ? 7.300 12.466 -9.215 1.00 82.69 94 ASN A C 1
ATOM 784 O O . ASN A 1 94 ? 8.445 12.049 -9.046 1.00 82.69 94 ASN A O 1
ATOM 788 N N . SER A 1 95 ? 6.961 13.200 -10.277 1.00 76.69 95 SER A N 1
ATOM 789 C CA . SER A 1 95 ? 7.886 13.518 -11.375 1.00 76.69 95 SER A CA 1
ATOM 790 C C . SER A 1 95 ? 9.103 14.349 -10.954 1.00 76.69 95 SER A C 1
ATOM 792 O O . SER A 1 95 ? 10.082 14.408 -11.691 1.00 76.69 95 SER A O 1
ATOM 794 N N . LYS A 1 96 ? 9.082 14.963 -9.763 1.00 77.56 96 LYS A N 1
ATOM 795 C CA . LYS A 1 96 ? 10.190 15.773 -9.232 1.00 77.56 96 LYS A CA 1
ATOM 796 C C . LYS A 1 96 ? 11.285 14.952 -8.536 1.00 77.56 96 LYS A C 1
ATOM 798 O O . LYS A 1 96 ? 12.160 15.552 -7.923 1.00 77.56 96 LYS A O 1
ATOM 803 N N . GLN A 1 97 ? 11.220 13.61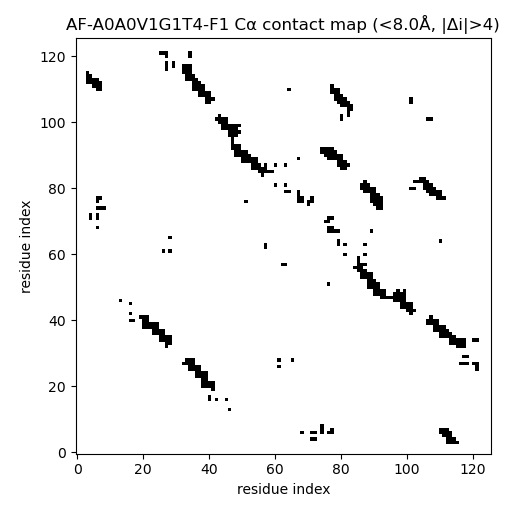5 -8.581 1.00 76.50 97 GLN A N 1
ATOM 804 C CA . GLN A 1 97 ? 12.220 12.698 -8.000 1.00 76.50 97 GLN A CA 1
ATOM 805 C C . GLN A 1 97 ? 12.524 12.935 -6.506 1.00 76.50 97 GLN A C 1
ATOM 807 O O . GLN A 1 97 ? 13.606 12.612 -6.022 1.00 76.50 97 GLN A O 1
ATOM 812 N N . GLN A 1 98 ? 11.575 13.487 -5.746 1.00 85.38 98 GLN A N 1
ATOM 813 C CA . GLN A 1 98 ? 11.754 13.646 -4.302 1.00 85.38 98 GLN A CA 1
ATOM 814 C C . GLN A 1 98 ? 11.799 12.280 -3.612 1.00 85.38 98 GLN A C 1
ATOM 816 O O . GLN A 1 98 ? 11.126 11.336 -4.036 1.00 85.38 98 GLN A O 1
ATOM 821 N N . ILE A 1 99 ? 12.588 12.203 -2.540 1.00 90.44 99 ILE A N 1
ATOM 822 C CA . ILE A 1 99 ? 12.703 11.006 -1.709 1.00 90.44 99 ILE A CA 1
ATOM 823 C C . ILE A 1 99 ? 11.546 10.988 -0.715 1.00 90.44 99 ILE A C 1
ATOM 825 O O . ILE A 1 99 ? 11.357 11.924 0.065 1.00 90.44 99 ILE A O 1
ATOM 829 N N . TYR A 1 100 ? 10.796 9.895 -0.725 1.00 94.12 100 TYR A N 1
ATOM 830 C CA . TYR A 1 100 ? 9.848 9.554 0.316 1.00 94.12 100 TYR A CA 1
ATOM 831 C C . TYR A 1 100 ? 10.536 8.701 1.383 1.00 94.12 100 TYR A C 1
ATOM 833 O O . TYR A 1 100 ? 11.114 7.655 1.083 1.00 94.12 100 TYR A O 1
ATOM 841 N N . ASN A 1 101 ? 10.438 9.139 2.637 1.00 95.56 101 ASN A N 1
ATOM 842 C CA . ASN A 1 101 ? 10.917 8.377 3.784 1.00 95.56 101 ASN A CA 1
ATOM 843 C C . ASN A 1 101 ? 9.783 7.499 4.321 1.00 95.56 101 ASN A C 1
ATOM 845 O O . ASN A 1 101 ? 8.761 8.005 4.795 1.00 95.56 101 ASN A O 1
ATOM 849 N N . VAL A 1 102 ? 9.967 6.183 4.264 1.00 96.25 102 VAL A N 1
ATOM 850 C CA . VAL A 1 102 ? 9.017 5.215 4.813 1.00 96.25 102 VAL A CA 1
ATOM 851 C C . VAL A 1 102 ? 8.923 5.412 6.328 1.00 96.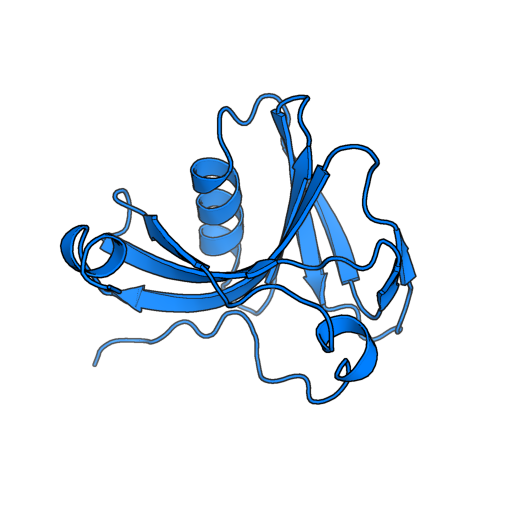25 102 VAL A C 1
ATOM 853 O O . VAL A 1 102 ? 9.933 5.451 7.032 1.00 96.25 102 VAL A O 1
ATOM 856 N N . LYS A 1 103 ? 7.693 5.570 6.834 1.00 94.69 103 LYS A N 1
ATOM 857 C CA . LYS A 1 103 ? 7.399 5.679 8.270 1.00 94.69 103 LYS A CA 1
ATOM 858 C C . LYS A 1 103 ? 8.011 4.504 9.057 1.00 94.69 103 LYS A C 1
ATOM 860 O O . LYS A 1 103 ? 8.133 3.387 8.574 1.00 94.69 103 LYS A O 1
ATOM 865 N N . SER A 1 104 ? 8.392 4.749 10.309 1.00 93.69 104 SER A N 1
ATOM 866 C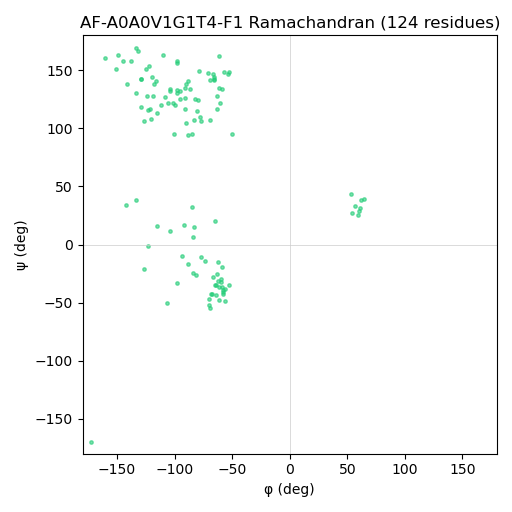 CA . SER A 1 104 ? 8.885 3.674 11.179 1.00 93.69 104 SER A CA 1
ATOM 867 C C . SER A 1 104 ? 7.777 2.657 11.475 1.00 93.69 104 SER A C 1
ATOM 869 O O . SER A 1 104 ? 6.616 3.034 11.643 1.00 93.69 104 SER A O 1
ATOM 871 N N . GLN A 1 105 ? 8.146 1.375 11.579 1.00 94.00 105 GLN A N 1
ATOM 872 C CA . GLN A 1 105 ? 7.229 0.267 11.883 1.00 94.00 105 GLN A CA 1
ATOM 873 C C . GLN A 1 105 ? 6.018 0.210 10.938 1.00 94.00 105 GLN A C 1
ATOM 875 O O . GLN A 1 105 ? 4.874 0.019 11.369 1.00 94.00 105 GLN A O 1
ATOM 880 N N . SER A 1 106 ? 6.276 0.389 9.648 1.00 96.75 106 SER A N 1
ATOM 881 C CA . SER A 1 106 ? 5.257 0.378 8.614 1.00 96.75 106 SER A CA 1
ATOM 882 C C . SER A 1 106 ? 5.646 -0.513 7.439 1.00 96.75 106 SER A C 1
ATOM 884 O O . SER A 1 106 ? 6.786 -0.961 7.325 1.00 96.75 106 SER A O 1
ATOM 886 N N . LEU A 1 107 ? 4.661 -0.797 6.595 1.00 97.31 107 LEU A N 1
ATOM 887 C CA . LEU A 1 107 ? 4.811 -1.537 5.354 1.00 97.31 107 LEU A CA 1
ATOM 888 C C . LEU A 1 10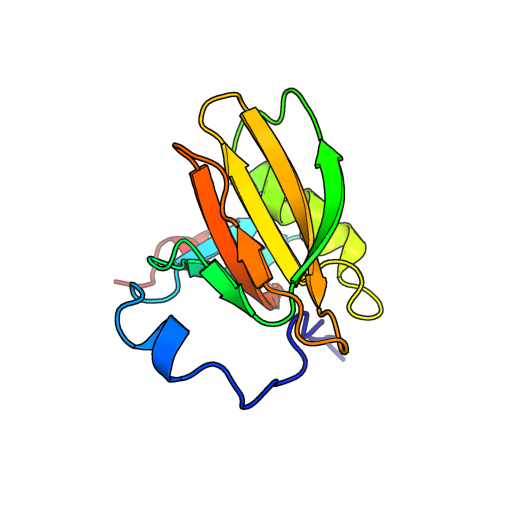7 ? 4.565 -0.575 4.200 1.00 97.31 107 LEU A C 1
ATOM 890 O O . LEU A 1 107 ? 3.477 -0.004 4.101 1.00 97.31 107 LEU A O 1
ATOM 894 N N . PHE A 1 108 ? 5.566 -0.410 3.339 1.00 97.50 108 PHE A N 1
ATOM 895 C CA . PHE A 1 108 ? 5.397 0.273 2.066 1.00 97.50 108 PHE A CA 1
ATOM 896 C C . PHE A 1 108 ? 5.128 -0.750 0.967 1.00 97.50 108 PHE A C 1
ATOM 898 O O . PHE A 1 108 ? 5.869 -1.730 0.849 1.00 97.50 108 PHE A O 1
ATOM 905 N N . ALA A 1 109 ? 4.103 -0.502 0.156 1.00 96.00 109 ALA A N 1
ATOM 906 C CA . ALA A 1 109 ? 3.799 -1.335 -0.995 1.00 96.00 109 ALA A CA 1
ATOM 907 C C . ALA A 1 109 ? 3.329 -0.505 -2.190 1.00 96.00 109 ALA A C 1
ATOM 909 O O . ALA A 1 109 ? 2.528 0.415 -2.035 1.00 96.00 109 ALA A O 1
ATOM 910 N N . GLU A 1 110 ? 3.806 -0.857 -3.377 1.00 93.50 110 GLU A N 1
ATOM 911 C CA . GLU A 1 110 ? 3.343 -0.321 -4.656 1.00 93.50 110 GLU A CA 1
ATOM 912 C C . GLU A 1 110 ? 2.332 -1.292 -5.276 1.00 93.50 110 GLU A C 1
ATOM 914 O O . GLU A 1 110 ? 2.570 -2.499 -5.311 1.00 93.50 110 GLU A O 1
ATOM 919 N N . ILE A 1 111 ? 1.202 -0.777 -5.759 1.00 92.44 111 ILE A N 1
ATOM 920 C CA . ILE A 1 111 ? 0.192 -1.558 -6.476 1.00 92.44 111 ILE A CA 1
ATOM 921 C C . ILE A 1 111 ? 0.626 -1.653 -7.936 1.00 92.44 111 ILE A C 1
ATOM 923 O O . ILE A 1 111 ? 0.526 -0.680 -8.673 1.00 92.44 111 ILE A O 1
ATOM 927 N N . LEU A 1 112 ? 1.080 -2.831 -8.366 1.00 88.12 112 LEU A N 1
ATOM 928 C CA . LEU A 1 112 ? 1.546 -3.040 -9.737 1.00 88.12 112 LEU A CA 1
ATOM 929 C C . LEU A 1 112 ? 0.374 -3.005 -10.721 1.00 88.12 112 LEU A C 1
ATOM 931 O O . LEU A 1 112 ? 0.391 -2.272 -11.709 1.00 88.12 112 LEU A O 1
ATOM 935 N N . PHE A 1 113 ? -0.653 -3.801 -10.437 1.00 87.44 113 PHE A N 1
ATOM 936 C CA . PHE A 1 113 ? -1.889 -3.863 -11.206 1.00 87.44 113 PHE A CA 1
ATOM 937 C C . PHE A 1 113 ? -3.003 -4.483 -10.366 1.00 87.44 113 PHE A C 1
ATOM 939 O O . PHE A 1 113 ? -2.738 -5.194 -9.391 1.00 87.44 113 PHE A O 1
ATOM 946 N N . CYS A 1 114 ? -4.243 -4.229 -10.776 1.00 88.62 114 CYS A N 1
ATOM 947 C CA . CYS A 1 114 ? -5.401 -4.964 -10.297 1.00 88.62 114 CYS A CA 1
ATOM 948 C C . CYS A 1 114 ? -6.221 -5.462 -11.486 1.00 88.62 114 CYS A C 1
ATOM 950 O O . CYS A 1 114 ? -6.349 -4.777 -12.505 1.00 88.62 114 CYS A O 1
ATOM 952 N N . GLU A 1 115 ? -6.767 -6.661 -11.354 1.00 89.06 115 GLU A N 1
ATOM 953 C CA . GLU A 1 115 ? -7.586 -7.301 -12.377 1.00 89.06 115 GLU A CA 1
ATOM 954 C C . GLU A 1 115 ? -8.794 -7.987 -11.749 1.00 89.06 115 GLU A C 1
ATOM 956 O O . GLU A 1 115 ? -8.800 -8.300 -10.560 1.00 89.06 115 GLU A O 1
ATOM 961 N N . GLN A 1 116 ? -9.831 -8.211 -12.550 1.00 89.62 116 GLN A N 1
ATOM 962 C CA . GLN A 1 116 ? -10.997 -8.975 -12.118 1.00 89.62 116 GLN A CA 1
ATOM 963 C C . GLN A 1 116 ? -10.583 -10.396 -11.746 1.00 89.62 116 GLN A C 1
ATOM 965 O O . GLN A 1 116 ? -9.844 -11.044 -12.483 1.00 89.62 116 GLN A O 1
ATOM 970 N N . GLY A 1 117 ? -11.090 -10.880 -10.620 1.00 87.62 117 GLY A N 1
ATOM 971 C CA . GLY A 1 117 ? -10.720 -12.183 -10.105 1.00 87.62 117 GLY A CA 1
ATOM 972 C C . GLY A 1 117 ? -11.558 -12.598 -8.909 1.00 87.62 117 GLY A C 1
ATOM 973 O O . GLY A 1 117 ? -12.576 -11.989 -8.584 1.00 87.62 117 GLY A O 1
ATOM 974 N N . THR A 1 118 ? -11.145 -13.673 -8.260 1.00 86.75 118 THR A N 1
ATOM 975 C CA . THR A 1 118 ? -11.884 -14.333 -7.188 1.00 86.75 118 THR A CA 1
ATOM 976 C C . THR A 1 118 ? -10.973 -14.653 -6.009 1.00 86.75 118 THR A C 1
ATOM 978 O O . THR A 1 118 ? -9.750 -14.598 -6.094 1.00 86.75 118 THR A O 1
ATOM 981 N N . LEU A 1 119 ? -11.574 -15.047 -4.883 1.00 81.31 119 LEU A N 1
ATOM 982 C CA . LEU A 1 119 ? -10.819 -15.497 -3.711 1.00 81.31 119 LEU A CA 1
ATOM 983 C C . LEU A 1 119 ? -9.926 -16.715 -4.014 1.00 81.31 119 LEU A C 1
ATOM 985 O O . LEU A 1 119 ? -8.885 -16.876 -3.387 1.00 81.31 119 LEU A O 1
ATOM 989 N N . ALA A 1 120 ? -10.325 -17.567 -4.964 1.00 79.88 120 ALA A N 1
ATOM 990 C CA . ALA A 1 120 ? -9.539 -18.725 -5.380 1.00 79.88 120 ALA A CA 1
ATOM 991 C C . ALA A 1 120 ? -8.147 -18.298 -5.873 1.00 79.88 120 ALA A C 1
ATOM 993 O O . ALA A 1 120 ? -7.144 -18.909 -5.521 1.00 79.88 120 ALA A O 1
ATOM 994 N N . ASP A 1 121 ? -8.077 -17.186 -6.591 1.00 76.06 121 ASP A N 1
ATOM 995 C CA . ASP A 1 121 ? -6.841 -16.671 -7.169 1.00 76.06 121 ASP A CA 1
ATOM 996 C C . ASP A 1 121 ? -5.889 -16.041 -6.124 1.00 76.06 121 ASP A C 1
ATOM 998 O O . ASP A 1 121 ? -4.718 -15.815 -6.416 1.00 76.06 121 ASP A O 1
ATOM 1002 N N . GLU A 1 122 ? -6.362 -15.763 -4.898 1.00 75.94 122 GLU A N 1
ATOM 1003 C CA . GLU A 1 122 ? -5.494 -15.438 -3.747 1.00 75.94 122 GLU A CA 1
ATOM 1004 C C . GLU A 1 122 ? -4.915 -16.713 -3.100 1.00 75.94 122 GLU A C 1
ATOM 1006 O O . GLU A 1 122 ? -3.853 -16.664 -2.487 1.00 75.94 122 GLU A O 1
ATOM 1011 N N . ILE A 1 123 ? -5.603 -17.855 -3.219 1.00 73.69 123 ILE A N 1
ATOM 1012 C CA . ILE A 1 123 ? -5.305 -19.095 -2.481 1.00 73.69 123 ILE A CA 1
ATOM 1013 C C . ILE A 1 123 ? -4.484 -20.096 -3.309 1.00 73.69 123 ILE A C 1
ATOM 1015 O O . ILE A 1 123 ? -3.686 -20.833 -2.737 1.00 73.69 123 ILE A O 1
ATOM 1019 N N . PHE A 1 124 ? -4.674 -20.158 -4.629 1.00 59.47 124 PHE A N 1
ATOM 1020 C CA . PHE A 1 124 ? -4.090 -21.197 -5.491 1.00 59.47 124 PHE A CA 1
ATOM 1021 C C . PHE A 1 124 ? -2.720 -20.846 -6.102 1.00 59.47 124 PHE A C 1
ATOM 1023 O O . PHE A 1 124 ? -2.287 -21.520 -7.030 1.00 59.47 124 PHE A O 1
ATOM 1030 N N . ASP A 1 125 ? -2.010 -19.849 -5.572 1.00 53.72 125 ASP A N 1
ATOM 1031 C CA . ASP A 1 125 ? -0.666 -19.445 -6.034 1.00 53.72 125 ASP A CA 1
ATOM 1032 C C . ASP A 1 125 ? 0.474 -20.284 -5.384 1.00 53.72 125 ASP A C 1
ATOM 1034 O O . ASP A 1 125 ? 1.567 -19.771 -5.140 1.00 53.72 125 ASP A O 1
ATOM 1038 N N . PHE A 1 126 ? 0.212 -21.568 -5.071 1.00 47.88 126 PHE A N 1
ATOM 1039 C CA . PHE A 1 126 ? 1.195 -22.542 -4.552 1.00 47.88 126 PHE A CA 1
ATOM 1040 C C . PHE A 1 126 ? 1.777 -23.430 -5.656 1.00 47.88 126 PHE A C 1
ATOM 1042 O O . PHE A 1 126 ? 0.978 -24.010 -6.427 1.00 47.88 126 PHE A O 1
#

Sequence (126 aa):
MQLFIVCSIHFKHRQDERRNNPPPIRYYLKEIGEICVLEFYNSTQLSAFNPIETLENVENIKSCIYACRQQCHEDFCLAINYTKKKQCTLLRHNSKQQIYNVKSQSLFAEILFCEQGTLADEIFDF

Mean predicted aligned error: 5.91 Å

Radius of gyration: 13.91 Å; Cα contacts (8 Å, |Δi|>4): 269; chains: 1; bounding box: 34×38×38 Å

Secondary structure (DSSP, 8-state):
----B-SS------HHHHTTPPPPEEEEETTTTEEEEEEE---SEEETEEEEEEESS--SHHHHHHHHHHT-GGGS--EEEEETTS-EEEEEE-TT-PEEEPPTTEEEEEEEEEEE--THHHH---

InterPro domains:
  IPR003609 PAN/Apple domain [PS50948] (36-114)

pLDDT: mean 86.17, std 14.1, range [32.91, 98.38]

Solvent-accessible surface area (backbone atoms only — not comparable to full-atom values): 7112 Å² total; per-residue (Å²): 135,85,80,69,55,61,27,46,73,88,74,95,79,50,67,79,65,50,70,76,34,64,80,68,46,68,43,58,41,80,92,77,38,27,32,35,37,28,40,45,51,74,60,54,68,41,72,26,40,38,81,78,49,74,46,73,78,40,90,44,68,69,60,44,50,50,58,30,58,77,37,20,68,92,46,51,19,31,29,41,39,40,33,83,80,22,33,29,31,33,19,16,76,30,95,80,58,44,74,32,73,59,64,82,75,46,48,42,33,36,40,51,35,39,40,82,47,50,68,63,72,53,67,68,82,118

Foldseek 3Di:
DFDWLFLDPDDPPPCVQQVPWDAWAWDQDPVQQKIWTKTWTPDQKDWFKDWDDKDAPQPDVSSLVVVLVVVSVPSRFFKWKAAPRRIITTMGGHPVGDIDGRDPRIIIMTGRTMGRHHPVVNVPPD

Nearest PDB structures (foldseek):
  4duu-assembly1_A  TM=6.421E-01  e=6.857E-02  Homo sapiens
  3t7g-assembly2_B  TM=2.091E-01  e=1.190E+00  Saccharomyces cerevisiae
  4gsk-assembly1_A  TM=2.059E-01  e=9.440E+00  Saccharomyces cerevisiae S288C
  3t7h-assembly1_A  TM=2.122E-01  e=9.440E+00  Saccharomyces cerevisiae

Organism: Trichinella pseudospiralis (NCBI:txid6337)